Protein AF-A0A8X6WIY8-F1 (afdb_monomer_lite)

Foldseek 3Di:
DPPDDDDFDFLQLLLVLLVVCVVPNLVVSCVVSVHDSVSNVVSVVCNVVSVPDDRRDRPPPDDDDPCVVVVVVVVVVVD

Organism: Trichonephila clavipes (NCBI:txid2585209)

Structure (mmCIF, N/CA/C/O backbone):
data_AF-A0A8X6WIY8-F1
#
_entry.id   AF-A0A8X6WIY8-F1
#
loop_
_atom_site.group_PDB
_atom_site.id
_atom_site.type_symbol
_atom_site.label_atom_id
_atom_site.label_alt_id
_atom_site.label_comp_id
_atom_site.label_asym_id
_atom_site.label_entity_id
_atom_site.label_seq_id
_atom_site.pdbx_PDB_ins_code
_atom_site.Cartn_x
_atom_site.Cartn_y
_atom_site.Cartn_z
_atom_site.occupancy
_atom_site.B_iso_or_equiv
_atom_site.auth_seq_id
_atom_site.auth_comp_id
_atom_site.auth_asym_id
_atom_site.auth_atom_id
_atom_site.pdbx_PDB_model_num
ATOM 1 N N . MET A 1 1 ? -11.127 -14.827 18.766 1.00 57.06 1 MET A N 1
ATOM 2 C CA . MET A 1 1 ? -10.895 -14.123 17.484 1.00 57.06 1 MET A CA 1
ATOM 3 C C . MET A 1 1 ? -11.368 -15.048 16.370 1.00 57.06 1 MET A C 1
ATOM 5 O O . MET A 1 1 ? -10.807 -16.129 16.239 1.00 57.06 1 MET A O 1
ATOM 9 N N . MET A 1 2 ? -12.456 -14.718 15.663 1.00 57.56 2 MET A N 1
ATOM 10 C CA . MET A 1 2 ? -12.948 -15.558 14.559 1.00 57.56 2 MET A CA 1
ATOM 11 C C . MET A 1 2 ? -11.821 -15.747 13.538 1.00 57.56 2 MET A C 1
ATOM 13 O O . MET A 1 2 ? -11.185 -14.777 13.127 1.00 57.56 2 MET A O 1
ATOM 17 N N . LYS A 1 3 ? -11.542 -16.997 13.160 1.00 55.34 3 LYS A N 1
ATOM 18 C CA . LYS A 1 3 ? -10.527 -17.328 12.158 1.00 55.34 3 LYS A CA 1
ATOM 19 C C . LYS A 1 3 ? -11.043 -16.854 10.799 1.00 55.34 3 LYS A C 1
ATOM 21 O O . LYS A 1 3 ? -11.750 -17.581 10.108 1.00 55.34 3 LYS A O 1
ATOM 26 N N . CYS A 1 4 ? -10.750 -15.605 10.443 1.00 65.62 4 CYS A N 1
ATOM 27 C CA . CYS A 1 4 ? -11.170 -15.049 9.164 1.00 65.62 4 CYS A CA 1
ATOM 28 C C . CYS A 1 4 ? -10.538 -15.863 8.031 1.00 65.62 4 CYS A C 1
ATOM 30 O O . CYS A 1 4 ? -9.313 -16.007 7.959 1.00 65.62 4 CYS A O 1
ATOM 32 N N . LYS A 1 5 ? -11.381 -16.399 7.139 1.00 78.44 5 LYS A N 1
ATOM 33 C CA . LYS A 1 5 ? -10.918 -16.993 5.880 1.00 78.44 5 LYS A CA 1
ATOM 34 C C . LYS A 1 5 ? -10.035 -15.970 5.161 1.00 78.44 5 LYS A C 1
ATOM 36 O O . LYS A 1 5 ? -10.327 -14.776 5.157 1.00 78.44 5 LYS A O 1
ATOM 41 N N . ARG A 1 6 ? -8.931 -16.428 4.570 1.00 81.62 6 ARG A N 1
ATOM 42 C CA . ARG A 1 6 ? -8.000 -15.554 3.847 1.00 81.62 6 ARG A CA 1
ATOM 43 C C . ARG A 1 6 ? -8.715 -14.964 2.623 1.00 81.62 6 ARG A C 1
ATOM 45 O O . ARG A 1 6 ? -9.105 -15.709 1.730 1.00 81.62 6 ARG A O 1
ATOM 52 N N . VAL A 1 7 ? -8.859 -13.638 2.578 1.00 87.75 7 VAL A N 1
ATOM 53 C CA . VAL A 1 7 ? -9.485 -12.900 1.465 1.00 87.75 7 VAL A CA 1
ATOM 54 C C . VAL A 1 7 ? -8.412 -12.191 0.640 1.00 87.75 7 VAL A C 1
ATOM 56 O O . VAL A 1 7 ? -7.433 -11.677 1.182 1.00 87.75 7 VAL A O 1
ATOM 59 N N . SER A 1 8 ? -8.595 -12.148 -0.682 1.00 87.69 8 SER A N 1
ATOM 60 C CA . SER A 1 8 ? -7.738 -11.380 -1.590 1.00 87.69 8 SER A CA 1
ATOM 61 C C . SER A 1 8 ? -8.465 -10.156 -2.146 1.00 87.69 8 SER A C 1
ATOM 63 O O . SER A 1 8 ? -9.545 -10.303 -2.716 1.00 87.69 8 SER A O 1
ATOM 65 N N . TYR A 1 9 ? -7.820 -8.993 -2.076 1.00 91.69 9 TYR A N 1
ATOM 66 C CA . TYR A 1 9 ? -8.355 -7.705 -2.533 1.00 91.69 9 TYR A CA 1
ATOM 67 C C . TYR A 1 9 ? -7.665 -7.230 -3.821 1.00 91.69 9 TYR A C 1
ATOM 69 O O . TYR A 1 9 ? -6.497 -7.565 -4.063 1.00 91.69 9 TYR A O 1
ATOM 77 N N . THR A 1 10 ? -8.383 -6.468 -4.647 1.00 93.56 10 THR A N 1
ATOM 78 C CA . THR A 1 10 ? -7.848 -5.786 -5.842 1.00 93.56 10 THR A CA 1
ATOM 79 C C . THR A 1 10 ? -6.903 -4.647 -5.449 1.00 93.56 10 THR A C 1
ATOM 81 O O . THR A 1 10 ? -6.909 -4.216 -4.296 1.00 93.56 10 THR A O 1
ATOM 84 N N . ALA A 1 11 ? -6.054 -4.184 -6.376 1.00 93.31 11 ALA A N 1
ATOM 85 C CA . ALA A 1 11 ? -5.193 -3.023 -6.126 1.00 93.31 11 ALA A CA 1
ATOM 86 C C . ALA A 1 11 ? -6.034 -1.785 -5.797 1.00 93.31 11 ALA A C 1
ATOM 88 O O . ALA A 1 11 ? -5.754 -1.107 -4.816 1.00 93.31 11 ALA A O 1
ATOM 89 N N . ASP A 1 12 ? -7.104 -1.574 -6.565 1.00 94.69 12 ASP A N 1
ATOM 90 C CA . ASP A 1 12 ? -8.038 -0.459 -6.401 1.00 94.69 12 ASP A CA 1
ATOM 91 C C . ASP A 1 12 ? -8.637 -0.400 -4.990 1.00 94.69 12 ASP A C 1
ATOM 93 O O . ASP A 1 12 ? -8.536 0.609 -4.301 1.00 94.69 12 ASP A O 1
ATOM 97 N N . PHE A 1 13 ? -9.140 -1.534 -4.487 1.00 95.19 13 PHE A N 1
ATOM 98 C CA . PHE A 1 13 ? -9.683 -1.615 -3.130 1.00 95.19 13 PHE A CA 1
ATOM 99 C C . PHE A 1 13 ? -8.640 -1.244 -2.070 1.00 95.19 13 PHE A C 1
ATOM 101 O O . PHE A 1 13 ? -8.939 -0.537 -1.110 1.00 95.19 13 PHE A O 1
ATOM 108 N N . LYS A 1 14 ? -7.401 -1.724 -2.232 1.00 94.62 14 LYS A N 1
ATOM 109 C CA . LYS A 1 14 ? -6.315 -1.423 -1.292 1.00 94.62 14 LYS A CA 1
ATOM 110 C C . LYS A 1 14 ? -5.925 0.053 -1.339 1.00 94.62 14 LYS A C 1
ATOM 112 O O . LYS A 1 14 ? -5.618 0.600 -0.285 1.00 94.62 14 LYS A O 1
ATOM 117 N N . LEU A 1 15 ? -5.938 0.681 -2.517 1.00 95.62 15 LEU A N 1
ATOM 118 C CA . LEU A 1 15 ? -5.667 2.111 -2.682 1.00 95.62 15 LEU A CA 1
ATOM 119 C C . LEU A 1 15 ? -6.747 2.955 -2.003 1.00 95.62 15 LEU A C 1
ATOM 121 O O . LEU A 1 15 ? -6.402 3.754 -1.138 1.00 95.62 15 LEU A O 1
ATOM 125 N N . ASN A 1 16 ? -8.026 2.673 -2.258 1.00 96.44 16 ASN A N 1
ATOM 126 C CA . ASN A 1 16 ? -9.145 3.362 -1.603 1.00 96.44 16 ASN A CA 1
ATOM 127 C C . ASN A 1 16 ? -9.077 3.221 -0.072 1.00 96.44 16 ASN A C 1
ATOM 129 O O . ASN A 1 16 ? -9.296 4.172 0.677 1.00 96.44 16 ASN A O 1
ATOM 133 N N . ALA A 1 17 ? -8.708 2.033 0.418 1.00 95.94 17 ALA A N 1
ATOM 134 C CA . ALA A 1 17 ? -8.524 1.798 1.845 1.00 95.94 17 ALA A CA 1
ATOM 135 C C . ALA A 1 17 ? -7.339 2.582 2.438 1.00 95.94 17 ALA A C 1
ATOM 137 O O . ALA A 1 17 ? -7.399 3.018 3.589 1.00 95.94 17 ALA A O 1
ATOM 138 N N . VAL A 1 18 ? -6.264 2.774 1.669 1.00 96.12 18 VAL A N 1
ATOM 139 C CA . VAL A 1 18 ? -5.107 3.593 2.057 1.00 96.12 18 VAL A CA 1
ATOM 140 C C . VAL A 1 18 ? -5.453 5.079 2.063 1.00 96.12 18 VAL A C 1
ATOM 142 O O . VAL A 1 18 ? -5.095 5.760 3.020 1.00 96.12 18 VAL A O 1
ATOM 145 N N . GLU A 1 19 ? -6.160 5.570 1.048 1.00 96.88 19 GLU A N 1
ATOM 146 C CA . GLU A 1 19 ? -6.639 6.954 0.975 1.00 96.88 19 GLU A CA 1
ATOM 147 C C . GLU A 1 19 ? -7.524 7.275 2.174 1.00 96.88 19 GLU A C 1
ATOM 149 O O . GLU A 1 19 ? -7.221 8.194 2.937 1.00 96.88 19 GLU A O 1
ATOM 154 N N . LYS A 1 20 ? -8.504 6.413 2.467 1.00 96.81 20 LYS A N 1
ATOM 155 C CA . LYS A 1 20 ? -9.349 6.587 3.648 1.00 96.81 20 LYS A CA 1
ATOM 156 C C . LYS A 1 20 ? -8.552 6.567 4.947 1.00 96.81 20 LYS A C 1
ATOM 158 O O . LYS A 1 20 ? -8.815 7.339 5.862 1.00 96.81 20 LYS A O 1
ATOM 163 N N . ALA A 1 21 ? -7.551 5.696 5.046 1.00 96.50 21 ALA A N 1
ATOM 164 C CA . ALA A 1 21 ? -6.689 5.634 6.220 1.00 96.50 21 ALA A CA 1
ATOM 165 C C . ALA A 1 21 ? -5.787 6.869 6.386 1.00 96.50 21 ALA A C 1
ATOM 167 O O . ALA A 1 21 ? -5.328 7.122 7.503 1.00 96.50 21 ALA A O 1
ATOM 168 N N . ASN A 1 22 ? -5.511 7.616 5.315 1.00 95.69 22 ASN A N 1
ATOM 169 C CA . ASN A 1 22 ? -4.831 8.908 5.392 1.00 95.69 22 ASN A CA 1
ATOM 170 C C . ASN A 1 22 ? -5.779 10.013 5.888 1.00 95.69 22 ASN A C 1
ATOM 172 O O . ASN A 1 22 ? -5.324 10.869 6.634 1.00 95.69 22 ASN A O 1
ATOM 176 N N . GLU A 1 23 ? -7.071 9.949 5.548 1.00 96.56 23 G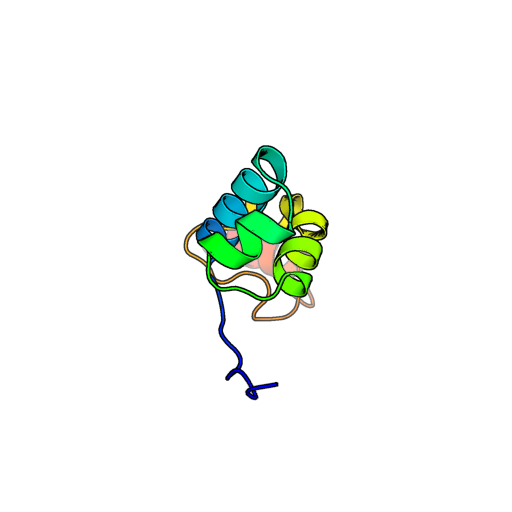LU A N 1
ATOM 177 C CA . GLU A 1 23 ? -8.096 10.896 6.022 1.00 96.56 23 GLU A CA 1
ATOM 178 C C . GLU A 1 23 ? -8.467 10.697 7.500 1.00 96.56 23 GLU A C 1
ATOM 180 O O . GLU A 1 23 ? -8.409 11.631 8.291 1.00 96.56 23 GLU A O 1
ATOM 185 N N . VAL A 1 24 ? -8.877 9.479 7.881 1.00 96.31 24 VAL A N 1
ATOM 186 C CA . VAL A 1 24 ? -9.510 9.201 9.192 1.00 96.31 24 VAL A CA 1
ATOM 187 C C . VAL A 1 24 ? -8.640 8.357 10.127 1.00 96.31 24 VAL A C 1
ATOM 189 O O . VAL A 1 24 ? -9.004 8.075 11.268 1.00 96.31 24 VAL A O 1
ATOM 192 N N . GLY A 1 25 ? -7.483 7.905 9.645 1.00 95.06 25 GLY A N 1
ATO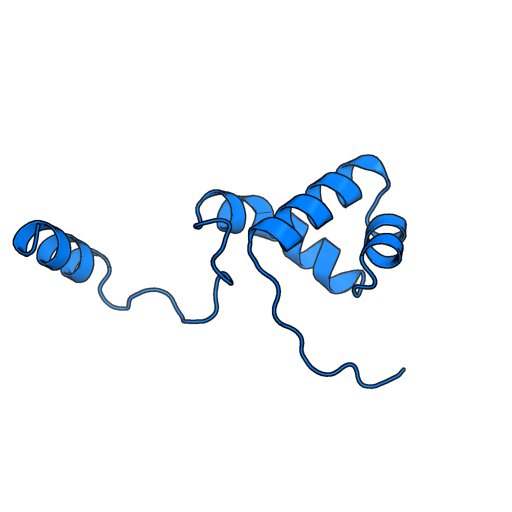M 193 C CA . GLY A 1 25 ? -6.595 7.008 10.375 1.00 95.06 25 GLY A CA 1
ATOM 194 C C . GLY A 1 25 ? -6.919 5.518 10.203 1.00 95.06 25 GLY A C 1
ATOM 195 O O . GLY A 1 25 ? -7.982 5.094 9.749 1.00 95.06 25 GLY A O 1
ATOM 196 N N . ASN A 1 26 ? -5.960 4.672 10.592 1.00 94.31 26 ASN A N 1
ATOM 197 C CA . ASN A 1 26 ? -5.992 3.236 10.284 1.00 94.31 26 ASN A CA 1
ATOM 198 C C . ASN A 1 26 ? -7.131 2.467 10.975 1.00 94.31 26 ASN A C 1
ATOM 200 O O . ASN A 1 26 ? -7.554 1.433 10.468 1.00 94.31 26 ASN A O 1
ATOM 204 N N . ARG A 1 27 ? -7.570 2.909 12.162 1.00 94.62 27 ARG A N 1
ATOM 205 C CA . ARG A 1 27 ? -8.602 2.207 12.947 1.00 94.62 27 ARG A CA 1
ATOM 206 C C . ARG A 1 27 ? -9.986 2.406 12.338 1.00 94.62 27 ARG A C 1
ATOM 208 O O . ARG A 1 27 ? -10.709 1.431 12.167 1.00 94.62 27 ARG A O 1
ATOM 215 N N . GLU A 1 28 ? -10.311 3.641 11.978 1.00 95.44 28 GLU A N 1
ATOM 216 C CA . GLU A 1 28 ? -11.601 3.976 11.382 1.00 95.44 28 GLU A CA 1
ATOM 217 C C . GLU A 1 28 ? -11.700 3.457 9.946 1.00 95.44 28 GLU A C 1
ATOM 219 O O . GLU A 1 28 ? -12.703 2.849 9.590 1.00 95.44 28 GLU A O 1
ATOM 224 N N . ALA A 1 29 ? -10.620 3.529 9.159 1.00 96.44 29 ALA A N 1
ATOM 225 C CA . ALA A 1 29 ? -10.584 2.891 7.842 1.00 96.44 29 ALA A CA 1
ATOM 226 C C . ALA A 1 29 ? -10.772 1.362 7.921 1.00 96.44 29 ALA A C 1
ATOM 228 O O . ALA A 1 29 ? -11.525 0.784 7.142 1.00 96.44 29 ALA A O 1
ATOM 229 N N . ALA A 1 30 ? -10.134 0.696 8.890 1.00 95.00 30 ALA A N 1
ATOM 230 C CA . ALA A 1 30 ? -10.308 -0.740 9.111 1.00 95.00 30 ALA A CA 1
ATOM 231 C C . ALA A 1 30 ? -11.771 -1.111 9.415 1.00 95.00 30 ALA A C 1
ATOM 233 O O . ALA A 1 30 ? -12.281 -2.086 8.864 1.00 95.00 30 ALA A O 1
ATOM 234 N N . ARG A 1 31 ? -12.456 -0.308 10.242 1.00 95.12 31 ARG A N 1
ATOM 235 C CA . ARG A 1 31 ? -13.890 -0.469 10.529 1.00 95.12 31 ARG A CA 1
ATOM 236 C C . ARG A 1 31 ? -14.748 -0.236 9.290 1.00 95.12 31 ARG A C 1
ATOM 238 O O . ARG A 1 31 ? -15.582 -1.078 8.985 1.00 95.12 31 ARG A O 1
ATOM 245 N N . PHE A 1 32 ? -14.501 0.851 8.560 1.00 95.31 32 PHE A N 1
ATOM 246 C CA . PHE A 1 32 ? -15.256 1.216 7.359 1.00 95.31 32 PHE A CA 1
ATOM 247 C C . PHE A 1 32 ? -15.203 0.123 6.282 1.00 95.31 32 PHE A C 1
ATOM 249 O O . PHE A 1 32 ? -16.226 -0.248 5.718 1.00 95.31 32 PHE A O 1
ATOM 256 N N . PHE A 1 33 ? -14.018 -0.438 6.031 1.00 93.31 33 PHE A N 1
ATOM 257 C CA . PHE A 1 33 ? -13.825 -1.486 5.024 1.00 93.31 33 PHE A CA 1
ATOM 258 C C . PHE A 1 33 ? -14.020 -2.911 5.557 1.00 93.31 33 PHE A C 1
ATOM 260 O O . PHE A 1 33 ? -13.861 -3.864 4.796 1.00 93.31 33 PHE A O 1
ATOM 267 N N . ASN A 1 34 ? -14.334 -3.075 6.846 1.00 92.69 34 ASN A N 1
ATOM 268 C CA . ASN A 1 34 ? -14.398 -4.366 7.534 1.00 92.69 34 ASN A CA 1
ATOM 269 C C . ASN A 1 34 ? -13.151 -5.246 7.289 1.00 92.69 34 ASN A C 1
ATOM 271 O O . ASN A 1 34 ? -13.232 -6.433 6.962 1.00 92.69 34 ASN A O 1
ATOM 275 N N . VAL A 1 35 ? -11.968 -4.645 7.415 1.00 92.31 35 VAL A N 1
ATOM 276 C CA . VAL A 1 35 ? -10.676 -5.322 7.247 1.00 92.31 35 VAL A CA 1
ATOM 277 C C . VAL A 1 35 ? -9.825 -5.168 8.493 1.00 9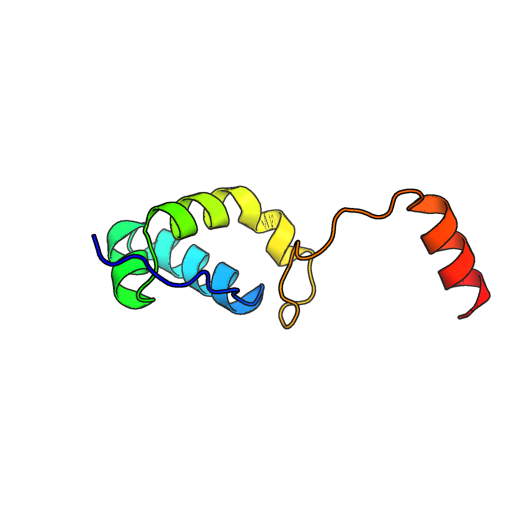2.31 35 VAL A C 1
ATOM 279 O O . VAL A 1 35 ? -9.923 -4.189 9.224 1.00 92.31 35 VAL A O 1
ATOM 282 N N . ASP A 1 36 ? -8.928 -6.122 8.727 1.00 91.19 36 ASP A N 1
ATOM 283 C CA . ASP A 1 36 ? -8.001 -6.023 9.850 1.00 91.19 36 ASP A CA 1
ATOM 284 C C . ASP A 1 36 ? -7.089 -4.785 9.718 1.00 91.19 36 ASP A C 1
ATOM 286 O O . ASP A 1 36 ? -6.516 -4.516 8.656 1.00 91.19 36 ASP A O 1
ATOM 290 N N . LYS A 1 37 ? -6.893 -4.049 10.818 1.00 93.25 37 LYS A N 1
ATOM 291 C CA . LYS A 1 37 ? -6.004 -2.872 10.885 1.00 93.25 37 LYS A CA 1
ATOM 292 C C . LYS A 1 37 ? -4.577 -3.189 10.413 1.00 93.25 37 LYS A C 1
ATOM 294 O O . LYS A 1 37 ? -3.894 -2.330 9.849 1.00 93.25 37 LYS A O 1
ATOM 299 N N . SER A 1 38 ? -4.121 -4.420 10.620 1.00 92.56 38 SER A N 1
ATOM 300 C CA . SER A 1 38 ? -2.825 -4.926 10.164 1.00 92.56 38 SER A CA 1
ATOM 301 C C . SER A 1 38 ? -2.703 -4.885 8.643 1.00 92.56 38 SER A C 1
ATOM 303 O O . SER A 1 38 ? -1.640 -4.517 8.139 1.00 92.56 38 SER A O 1
ATOM 305 N N . ASN A 1 39 ? -3.789 -5.192 7.920 1.00 93.25 39 ASN A N 1
ATOM 306 C CA . ASN A 1 39 ? -3.840 -5.096 6.463 1.00 93.25 39 ASN A CA 1
ATOM 307 C C . ASN A 1 39 ? -3.744 -3.644 6.006 1.00 93.25 39 ASN A C 1
ATOM 309 O O . ASN A 1 39 ? -2.915 -3.351 5.155 1.00 93.25 39 ASN A O 1
ATOM 313 N N . ILE A 1 40 ? -4.494 -2.725 6.622 1.00 95.06 40 ILE A N 1
ATOM 314 C CA . ILE A 1 40 ? -4.414 -1.288 6.302 1.00 95.06 40 ILE A CA 1
ATOM 315 C C . ILE A 1 40 ? -2.979 -0.773 6.464 1.00 95.06 40 ILE A C 1
ATOM 317 O O . ILE A 1 40 ? -2.421 -0.147 5.562 1.00 95.06 40 ILE A O 1
ATOM 321 N N . ARG A 1 41 ? -2.327 -1.103 7.585 1.00 95.56 41 ARG A N 1
ATOM 322 C CA . ARG A 1 41 ? -0.925 -0.733 7.833 1.00 95.56 41 ARG A CA 1
ATOM 323 C C . ARG A 1 41 ? 0.034 -1.355 6.812 1.00 95.56 41 ARG A C 1
ATOM 325 O O . ARG A 1 41 ? 1.013 -0.721 6.424 1.00 95.56 41 ARG A O 1
ATOM 332 N N . LEU A 1 42 ? -0.193 -2.607 6.414 1.00 94.12 42 LEU A N 1
ATOM 333 C CA . LEU A 1 42 ? 0.599 -3.266 5.375 1.00 94.12 42 LEU A CA 1
ATOM 334 C C . LEU A 1 42 ? 0.393 -2.594 4.013 1.00 94.12 42 LEU A C 1
ATOM 336 O O . LEU A 1 42 ? 1.355 -2.421 3.269 1.00 94.12 42 LEU A O 1
ATOM 340 N N . TRP A 1 43 ? -0.836 -2.209 3.683 1.00 95.00 4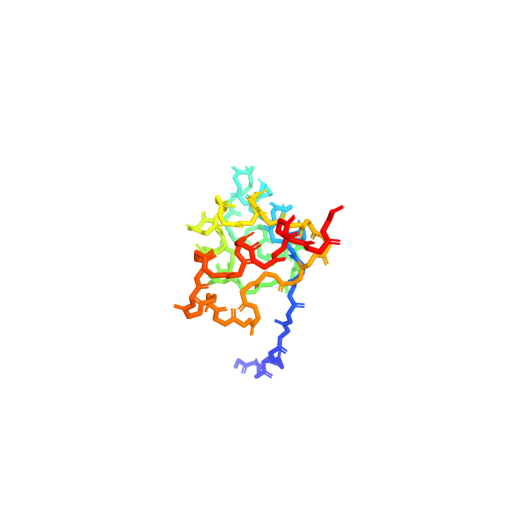3 TRP A N 1
ATOM 341 C CA . TRP A 1 43 ? -1.155 -1.597 2.401 1.00 95.00 43 TRP A CA 1
ATOM 342 C C . TRP A 1 43 ? -0.601 -0.185 2.288 1.00 95.00 43 TRP A C 1
ATOM 344 O O . TRP A 1 43 ? -0.029 0.134 1.253 1.00 95.00 43 TRP A O 1
ATOM 354 N N . ARG A 1 44 ? -0.632 0.608 3.367 1.00 95.19 44 ARG A N 1
ATOM 355 C CA . ARG A 1 44 ? 0.028 1.924 3.403 1.00 95.19 44 ARG A CA 1
ATOM 356 C C . ARG A 1 44 ? 1.516 1.827 3.074 1.00 95.19 44 ARG A C 1
ATOM 358 O O . ARG A 1 44 ? 2.010 2.608 2.273 1.00 95.19 44 ARG A O 1
ATOM 365 N N . ARG A 1 45 ? 2.212 0.826 3.627 1.00 94.56 45 ARG A N 1
ATOM 366 C CA . ARG A 1 45 ? 3.631 0.571 3.318 1.00 94.56 45 ARG A CA 1
ATOM 367 C C . ARG A 1 45 ? 3.879 0.169 1.861 1.00 94.56 45 ARG A C 1
ATOM 369 O O . ARG A 1 45 ? 4.959 0.413 1.350 1.00 94.56 45 ARG A O 1
ATOM 376 N N . ASN A 1 46 ? 2.895 -0.441 1.203 1.00 91.62 46 ASN A N 1
ATOM 377 C CA . ASN A 1 46 ? 3.002 -0.943 -0.170 1.00 91.62 46 ASN A CA 1
ATOM 378 C C . ASN A 1 46 ? 2.262 -0.071 -1.202 1.00 91.62 46 ASN A C 1
ATOM 380 O O . ASN A 1 46 ? 2.018 -0.543 -2.311 1.00 91.62 46 ASN A O 1
ATOM 384 N N . LYS A 1 47 ? 1.886 1.170 -0.858 1.00 92.81 47 LYS A N 1
ATOM 385 C CA . LYS A 1 47 ? 1.060 2.048 -1.707 1.00 92.81 47 LYS A CA 1
ATOM 386 C C . LYS A 1 47 ? 1.622 2.189 -3.126 1.00 92.81 47 LYS A C 1
ATOM 388 O O . LYS A 1 47 ? 0.909 1.914 -4.085 1.00 92.81 47 LYS A O 1
ATOM 393 N N . THR A 1 48 ? 2.912 2.496 -3.237 1.00 90.88 48 THR A N 1
ATOM 394 C CA . THR A 1 48 ? 3.628 2.672 -4.514 1.00 90.88 48 THR A CA 1
ATOM 395 C C . THR A 1 48 ? 3.544 1.438 -5.414 1.00 90.88 48 THR A C 1
ATOM 397 O O . THR A 1 48 ? 3.384 1.540 -6.625 1.00 90.88 48 THR A O 1
ATOM 400 N N . ASN A 1 49 ? 3.580 0.242 -4.825 1.00 88.38 49 ASN A N 1
ATOM 401 C CA . ASN A 1 49 ? 3.460 -1.008 -5.568 1.00 88.38 49 ASN A CA 1
ATOM 402 C C . ASN A 1 49 ? 2.047 -1.188 -6.154 1.00 88.38 49 ASN A C 1
ATOM 404 O O . ASN A 1 49 ? 1.884 -1.732 -7.242 1.00 88.38 49 ASN A O 1
ATOM 408 N N . PHE A 1 50 ? 1.008 -0.721 -5.454 1.00 89.12 50 PHE A N 1
ATOM 409 C CA . PHE A 1 50 ? -0.361 -0.772 -5.969 1.00 89.12 50 PHE A CA 1
ATOM 410 C C . PHE A 1 50 ? -0.630 0.290 -7.037 1.00 89.12 50 PHE A C 1
ATOM 412 O O . PHE A 1 50 ? -1.375 -0.004 -7.966 1.00 89.12 50 PHE A O 1
ATOM 419 N N . GLU A 1 51 ? -0.008 1.469 -6.935 1.00 89.44 51 GLU A N 1
ATOM 420 C CA . GLU A 1 51 ? -0.097 2.543 -7.939 1.00 89.44 51 GLU A CA 1
ATOM 421 C C . GLU A 1 51 ? 0.525 2.122 -9.279 1.00 89.44 51 GLU A C 1
ATOM 423 O O . GLU A 1 51 ? -0.064 2.358 -10.330 1.00 89.44 51 GLU A O 1
ATOM 428 N N . ASN A 1 52 ? 1.657 1.410 -9.240 1.00 87.69 52 ASN A N 1
ATOM 429 C CA . ASN A 1 52 ? 2.339 0.895 -10.435 1.00 87.69 52 ASN A CA 1
ATOM 430 C C . ASN A 1 52 ? 1.657 -0.333 -11.061 1.00 87.69 52 ASN A C 1
ATOM 432 O O . ASN A 1 52 ? 2.040 -0.789 -12.139 1.00 87.69 52 ASN A O 1
ATOM 436 N N . CYS A 1 53 ? 0.667 -0.915 -10.385 1.00 84.81 53 CYS A N 1
ATOM 437 C CA . CYS A 1 53 ? -0.046 -2.085 -10.872 1.00 84.81 53 CYS A CA 1
ATOM 438 C C . CYS A 1 53 ? -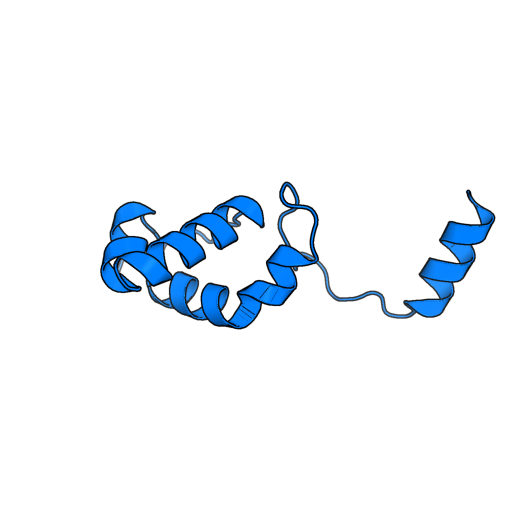1.371 -1.708 -11.536 1.00 84.81 53 CYS A C 1
ATOM 440 O O . CYS A 1 53 ? -2.031 -0.734 -11.188 1.00 84.81 53 CYS A O 1
ATOM 442 N N . ASN A 1 54 ? -1.848 -2.572 -12.433 1.00 85.75 54 ASN A N 1
ATOM 443 C CA . ASN A 1 54 ? -3.208 -2.446 -12.949 1.00 85.75 54 ASN A CA 1
ATOM 444 C C . ASN A 1 54 ? -4.228 -2.535 -11.793 1.00 85.75 54 ASN A C 1
ATOM 446 O O . ASN A 1 54 ? -4.293 -3.550 -11.092 1.00 85.75 54 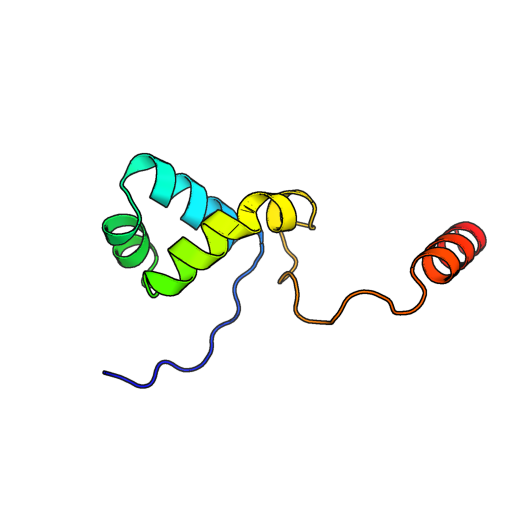ASN A O 1
ATOM 450 N N . ARG A 1 55 ? -5.061 -1.496 -11.651 1.00 86.75 55 ARG A N 1
ATOM 451 C CA . ARG A 1 55 ? -6.049 -1.328 -10.571 1.00 86.75 55 ARG A CA 1
ATOM 452 C C . ARG A 1 55 ? -6.977 -2.531 -10.381 1.00 86.75 55 ARG A C 1
ATOM 454 O O . ARG A 1 55 ? -7.270 -2.927 -9.250 1.00 86.75 55 ARG A O 1
ATOM 461 N N . ARG A 1 56 ? -7.393 -3.165 -11.483 1.00 86.94 56 ARG A N 1
ATOM 462 C CA . ARG A 1 56 ? -8.310 -4.319 -11.470 1.00 86.94 56 ARG A CA 1
ATOM 463 C C . ARG A 1 56 ? -7.616 -5.621 -11.067 1.00 86.94 56 ARG A C 1
ATOM 465 O O . ARG A 1 56 ? -8.281 -6.577 -10.663 1.00 86.94 56 ARG A O 1
ATOM 472 N N . LYS A 1 57 ? -6.283 -5.690 -11.154 1.00 84.88 57 LYS A N 1
ATOM 473 C CA . LYS A 1 57 ? -5.531 -6.891 -10.782 1.00 84.88 57 LYS A CA 1
ATOM 474 C C . LYS A 1 57 ? -5.440 -7.024 -9.265 1.00 84.88 57 LYS A C 1
ATOM 476 O O . LYS A 1 57 ? -5.399 -6.064 -8.498 1.00 84.88 57 LYS A O 1
ATOM 481 N N . ARG A 1 58 ? -5.370 -8.274 -8.817 1.00 86.75 58 ARG A N 1
ATOM 482 C CA . ARG A 1 58 ? -5.029 -8.614 -7.435 1.00 86.75 58 ARG A CA 1
ATOM 483 C C . ARG A 1 58 ? -3.509 -8.745 -7.362 1.00 86.75 58 ARG A C 1
ATOM 485 O O . ARG A 1 58 ? -2.950 -9.759 -7.775 1.00 86.75 58 ARG A O 1
ATOM 492 N N . VAL A 1 59 ? -2.872 -7.667 -6.914 1.00 73.31 59 VAL A N 1
ATOM 493 C CA . VAL A 1 59 ? -1.414 -7.458 -6.928 1.00 73.31 59 VAL A CA 1
ATOM 494 C C . VAL A 1 59 ? -0.681 -8.462 -6.033 1.00 73.31 59 VAL A C 1
ATOM 496 O O . VAL A 1 59 ? -1.202 -8.829 -4.976 1.00 73.31 59 VAL A O 1
ATOM 499 N N . ASN A 1 60 ? 0.527 -8.861 -6.451 1.00 69.75 60 ASN A N 1
ATOM 500 C CA . ASN A 1 60 ? 1.449 -9.765 -5.744 1.00 69.75 60 ASN A CA 1
ATOM 501 C C . ASN A 1 60 ? 0.894 -11.174 -5.476 1.00 69.75 60 ASN A C 1
ATOM 503 O O . ASN A 1 60 ? 1.188 -11.782 -4.451 1.00 69.75 60 ASN A O 1
ATOM 507 N N . ARG A 1 61 ? 0.061 -11.705 -6.381 1.00 71.38 61 ARG A N 1
ATOM 508 C CA . ARG A 1 61 ? -0.394 -13.106 -6.298 1.00 71.38 61 ARG A CA 1
ATOM 509 C C . ARG A 1 61 ? 0.687 -14.113 -6.680 1.00 71.38 61 ARG A C 1
ATOM 511 O O . ARG A 1 61 ? 0.669 -15.228 -6.175 1.00 71.38 61 ARG A O 1
ATOM 518 N N . ARG A 1 62 ? 1.572 -13.728 -7.594 1.00 71.88 62 ARG A N 1
ATOM 519 C CA . ARG A 1 62 ? 2.728 -14.512 -8.032 1.00 71.88 62 ARG A CA 1
ATOM 520 C C . ARG A 1 62 ? 3.988 -13.701 -7.742 1.00 71.88 62 ARG A C 1
ATOM 522 O O . ARG A 1 62 ? 3.902 -12.476 -7.619 1.00 71.88 62 ARG A O 1
ATOM 529 N N . GLY A 1 63 ? 5.112 -14.393 -7.569 1.00 72.94 63 GLY A N 1
ATOM 530 C CA . GLY A 1 63 ? 6.419 -13.756 -7.416 1.00 72.94 63 GLY A CA 1
ATOM 531 C C . GLY A 1 63 ? 6.776 -12.901 -8.632 1.00 72.94 63 GLY A C 1
ATOM 532 O O . GLY A 1 63 ? 6.092 -12.940 -9.657 1.00 72.94 63 GLY A O 1
ATOM 533 N N . LYS A 1 64 ? 7.844 -12.111 -8.501 1.00 79.62 64 LYS A N 1
ATOM 534 C CA . LYS A 1 64 ? 8.413 -11.394 -9.645 1.00 79.62 64 LYS A CA 1
ATOM 535 C C . LYS A 1 64 ? 8.900 -12.404 -10.700 1.00 79.62 64 LYS A C 1
ATOM 537 O O . LYS A 1 64 ? 9.263 -13.519 -10.313 1.00 79.62 64 LYS A O 1
ATOM 542 N N . PRO A 1 65 ? 8.925 -12.023 -11.988 1.00 83.50 65 PRO A N 1
ATOM 543 C CA . PRO A 1 65 ? 9.612 -12.790 -13.022 1.00 83.50 65 PRO A CA 1
ATOM 544 C C . PRO A 1 65 ? 11.026 -13.168 -12.587 1.00 83.50 65 PRO A C 1
ATOM 546 O O . PRO A 1 65 ? 11.720 -12.348 -11.983 1.00 83.50 65 PRO A O 1
ATOM 549 N N . HIS A 1 66 ? 11.450 -14.395 -12.890 1.00 89.19 66 HIS A N 1
ATOM 550 C CA . HIS A 1 66 ? 12.831 -14.812 -12.634 1.00 89.19 66 HIS A CA 1
ATOM 551 C C . HIS A 1 66 ? 13.803 -14.145 -13.620 1.00 89.19 66 HIS A C 1
ATOM 553 O O . HIS A 1 66 ? 14.901 -13.769 -13.227 1.00 89.19 66 HIS A O 1
ATOM 559 N N . TRP A 1 67 ? 13.347 -13.918 -14.859 1.00 92.50 67 TRP A N 1
ATOM 560 C CA . TRP A 1 67 ? 14.114 -13.310 -15.950 1.00 92.50 67 TRP A CA 1
ATOM 561 C C . TRP A 1 67 ? 13.356 -12.108 -16.541 1.00 92.50 67 TRP A C 1
ATOM 563 O O . TRP A 1 67 ? 12.796 -12.207 -17.633 1.00 92.50 67 TRP A O 1
ATOM 573 N N . PRO A 1 68 ? 13.269 -10.976 -15.815 1.00 89.94 68 PRO A N 1
ATOM 574 C CA . PRO A 1 68 ? 12.464 -9.828 -16.241 1.00 89.94 68 PRO A CA 1
ATOM 575 C C . PRO A 1 68 ? 12.935 -9.220 -17.570 1.00 89.94 68 PRO A C 1
ATOM 577 O O . PRO A 1 68 ? 12.111 -8.768 -18.359 1.00 89.94 68 PRO A O 1
ATOM 580 N N . GLU A 1 69 ? 14.243 -9.235 -17.825 1.00 93.56 69 GLU A N 1
ATOM 581 C CA . GLU A 1 69 ? 14.852 -8.740 -19.066 1.00 93.56 69 GLU A CA 1
ATOM 582 C C . GLU A 1 69 ? 14.438 -9.595 -20.270 1.00 93.56 69 GLU A C 1
ATOM 584 O O . GLU A 1 69 ? 13.974 -9.061 -21.275 1.00 93.56 69 GLU A O 1
ATOM 589 N N . LEU A 1 70 ? 14.497 -10.923 -20.125 1.00 94.00 70 LEU A N 1
ATOM 590 C CA . LEU A 1 70 ? 14.072 -11.867 -21.159 1.00 94.00 70 LEU A CA 1
ATOM 591 C C . LEU A 1 70 ? 12.572 -11.746 -21.459 1.00 94.00 70 LEU A C 1
ATOM 593 O O . LEU A 1 70 ? 12.171 -11.743 -22.619 1.00 94.00 70 LEU A O 1
ATOM 597 N N . GLU A 1 71 ? 11.725 -11.612 -20.431 1.00 91.56 71 GLU A N 1
ATOM 598 C CA . GLU A 1 71 ? 10.291 -11.380 -20.645 1.00 91.56 71 GLU A CA 1
ATOM 599 C C . GLU A 1 71 ? 10.035 -10.072 -21.409 1.00 91.56 71 GLU A C 1
ATOM 601 O O . GLU A 1 71 ? 9.138 -10.020 -22.251 1.00 91.56 71 GLU A O 1
ATOM 606 N N . ALA A 1 72 ? 10.808 -9.014 -21.149 1.00 92.00 72 ALA A N 1
ATOM 607 C CA . ALA A 1 72 ? 10.686 -7.752 -21.877 1.00 92.00 72 ALA A CA 1
ATOM 608 C C . ALA A 1 72 ? 11.092 -7.896 -23.354 1.00 92.00 72 ALA A C 1
ATOM 610 O O . ALA A 1 72 ? 10.387 -7.390 -24.228 1.00 92.00 72 ALA A O 1
ATOM 611 N N . GLU A 1 73 ? 12.181 -8.615 -23.636 1.00 95.25 73 GLU A N 1
ATOM 612 C CA . GLU A 1 73 ? 12.643 -8.889 -25.000 1.00 95.25 73 GLU A CA 1
ATOM 613 C C . GLU A 1 73 ? 11.631 -9.732 -25.790 1.00 95.25 73 GLU A C 1
ATOM 615 O O . GLU A 1 73 ? 11.250 -9.360 -26.900 1.00 95.25 73 GLU A O 1
ATOM 620 N N . ILE A 1 74 ? 11.105 -10.804 -25.187 1.00 94.88 74 ILE A N 1
ATOM 621 C CA . ILE A 1 74 ? 10.071 -11.646 -25.805 1.00 94.88 74 ILE A CA 1
ATOM 622 C C . ILE A 1 74 ? 8.799 -10.835 -26.085 1.00 94.88 74 ILE A C 1
ATOM 624 O O . ILE A 1 74 ? 8.241 -10.926 -27.176 1.00 94.88 74 ILE A O 1
ATOM 628 N N . ASN A 1 75 ? 8.343 -10.009 -25.135 1.00 90.06 75 ASN A N 1
ATOM 629 C CA . ASN A 1 75 ? 7.163 -9.164 -25.345 1.00 90.06 75 ASN A CA 1
ATOM 630 C C . ASN A 1 75 ? 7.357 -8.167 -26.496 1.00 90.06 75 ASN A C 1
ATOM 632 O O . ASN A 1 75 ? 6.401 -7.892 -27.214 1.00 90.06 75 ASN A O 1
ATOM 636 N N . LYS A 1 76 ? 8.576 -7.643 -26.687 1.00 95.12 76 LYS A N 1
ATOM 637 C CA . LYS A 1 76 ? 8.908 -6.763 -27.816 1.00 95.12 76 LYS A CA 1
ATOM 638 C C . LYS A 1 76 ? 8.889 -7.500 -29.157 1.00 95.12 76 LYS A C 1
ATOM 640 O O . LYS A 1 76 ? 8.572 -6.878 -30.156 1.00 95.12 76 LYS A O 1
ATOM 645 N N . TRP A 1 77 ? 9.250 -8.783 -29.185 1.00 94.06 77 TRP A N 1
ATOM 646 C CA . TRP A 1 77 ? 9.245 -9.591 -30.409 1.00 94.06 77 TRP A CA 1
ATOM 647 C C . TRP A 1 77 ? 7.834 -9.996 -30.866 1.00 94.06 77 TRP A C 1
ATOM 649 O O . TRP A 1 77 ? 7.593 -10.121 -32.061 1.00 94.06 77 TRP A O 1
ATOM 659 N N . ILE A 1 78 ? 6.913 -10.221 -29.922 1.00 92.19 78 ILE A N 1
ATOM 660 C CA . ILE A 1 78 ? 5.526 -10.627 -30.217 1.00 92.19 78 ILE A CA 1
ATOM 661 C C . ILE A 1 78 ? 4.661 -9.446 -30.699 1.00 92.19 78 ILE A C 1
ATOM 663 O O . ILE A 1 78 ? 3.695 -9.666 -31.431 1.00 92.19 78 ILE A O 1
ATOM 667 N N . LEU A 1 79 ? 4.969 -8.227 -30.240 1.00 75.25 79 LEU A N 1
ATOM 668 C CA . LEU A 1 79 ? 4.286 -6.976 -30.603 1.00 75.25 79 LEU A CA 1
ATOM 669 C C . LEU A 1 79 ? 4.726 -6.455 -31.974 1.00 75.25 79 LEU A C 1
ATOM 671 O O . LEU A 1 79 ? 3.826 -5.977 -32.700 1.00 75.25 79 LEU A O 1
#

Sequence (79 aa):
MMKCKRVSYTADFKLNAVEKANEVGNREAARFFNVDKSNIRLWRRNKTNFENCNRRKRVNRRGKPHWPELEAEINKWIL

Radius of gyration: 15.94 Å; chains: 1; bounding box: 30×28×48 Å

InterPro domains:
  IPR018586 Brinker DNA-binding domain [PF09607] (6-53)

Secondary structure (DSSP, 8-state):
---PPP----HHHHHHHHHHHHHH-HHHHHHHTT--HHHHHHHHHTHHHHHTS-TTS-TTSSPPPSSHHHHHHHHHHH-

pLDDT: mean 88.91, std 9.58, range [55.34, 96.88]